Protein AF-A0A7C4XW37-F1 (afdb_monomer_lite)

Radius of gyration: 20.13 Å; chains: 1; bounding box: 40×34×55 Å

pLDDT: mean 92.81, std 7.98, range [56.31, 98.06]

Foldseek 3Di:
DPPLDDPVRQVVCVVVVNAAEEEPVVLVVCCVPPNDVVSVNRHSYYDYDDPDPDDWDKDKDFPDADVVGAADPWDDDVQFTWDGDPTRGITMFTLLGARPPQCPCVPPPRPSPDYRVND

Secondary structure (DSSP, 8-state):
------HHHHHHHHHTT---EEEHHHHHHHHHHH-HHHHHHH-SEEE----S--SS-EEEEE----SS----S-EEETTEEEB--SSSSEEEEETTPBBTT--GGGSSSP----BGGG-

Sequence (119 aa):
MKQIRTIDEINEKIKSGKVVVVTAEELIDLVEKDGIDKTAKKVDVVTTGTFGPMCSSGLFFNIGHTKPRIKISKAWLNGVEAYAGLAAVDLFIGASQLKEGDPENKVYPGEFKYGGGHV

Structure (mmCIF, N/CA/C/O backbone):
data_AF-A0A7C4XW37-F1
#
_entry.id   AF-A0A7C4XW37-F1
#
loop_
_atom_site.group_PDB
_atom_site.id
_atom_site.type_symbol
_atom_site.label_atom_id
_atom_site.label_alt_id
_atom_site.label_comp_id
_atom_site.label_asym_id
_atom_site.label_entity_id
_atom_site.label_seq_id
_atom_site.pdbx_PDB_ins_code
_atom_site.Cartn_x
_atom_site.Cartn_y
_atom_site.Cartn_z
_atom_site.occupancy
_atom_site.B_iso_or_equiv
_atom_site.auth_seq_id
_atom_site.auth_comp_id
_atom_site.auth_asym_id
_atom_site.auth_atom_id
_atom_site.pdbx_PDB_model_num
ATOM 1 N N . MET A 1 1 ? -2.589 2.312 25.311 1.00 56.31 1 MET A N 1
ATOM 2 C CA . MET A 1 1 ? -4.062 2.157 25.278 1.00 56.31 1 MET A CA 1
ATOM 3 C C . MET A 1 1 ? -4.386 0.676 25.372 1.00 56.31 1 MET A C 1
ATOM 5 O O . MET A 1 1 ? -3.648 -0.115 24.799 1.00 56.31 1 MET A O 1
ATOM 9 N N . LYS A 1 2 ? -5.419 0.280 26.125 1.00 69.75 2 LYS A N 1
ATOM 10 C CA . LYS A 1 2 ? -5.855 -1.125 26.174 1.00 69.75 2 LYS A CA 1
ATOM 11 C C . LYS A 1 2 ? -6.360 -1.512 24.782 1.00 69.75 2 LYS A C 1
ATOM 13 O O . LYS A 1 2 ? -7.138 -0.759 24.208 1.00 69.75 2 LYS A O 1
ATOM 18 N N . GLN A 1 3 ? -5.897 -2.633 24.236 1.00 73.50 3 GLN A N 1
ATOM 19 C CA . GLN A 1 3 ? -6.369 -3.129 22.944 1.00 73.50 3 GLN A CA 1
ATOM 20 C C . GLN A 1 3 ? -7.875 -3.412 23.047 1.00 73.50 3 GLN A C 1
ATOM 22 O O . GLN A 1 3 ? -8.293 -4.229 23.865 1.00 73.50 3 GLN A O 1
ATOM 27 N N . ILE A 1 4 ? -8.685 -2.665 22.289 1.00 85.31 4 ILE A N 1
ATOM 28 C CA . ILE A 1 4 ? -10.155 -2.743 22.344 1.00 85.31 4 ILE A CA 1
ATOM 29 C C . ILE A 1 4 ? -10.673 -3.867 21.438 1.00 85.31 4 ILE A C 1
ATOM 31 O O . ILE A 1 4 ? -11.667 -4.499 21.785 1.00 85.31 4 ILE A O 1
ATOM 35 N N . ARG A 1 5 ? -9.998 -4.104 20.305 1.00 87.75 5 ARG A N 1
ATOM 36 C CA . ARG A 1 5 ? -10.329 -5.106 19.280 1.00 87.75 5 ARG A CA 1
ATOM 37 C C . ARG A 1 5 ? -9.078 -5.692 18.639 1.00 87.75 5 ARG A C 1
ATOM 39 O O . ARG A 1 5 ? -8.026 -5.043 18.616 1.00 87.75 5 ARG A O 1
ATOM 46 N N . THR A 1 6 ? -9.202 -6.892 18.086 1.00 92.94 6 THR A N 1
ATOM 47 C CA . THR A 1 6 ? -8.191 -7.506 17.214 1.00 92.94 6 THR A CA 1
ATOM 48 C C . THR A 1 6 ? -8.600 -7.427 15.740 1.00 92.94 6 THR A C 1
ATOM 50 O O . THR A 1 6 ? -9.768 -7.222 15.409 1.00 92.94 6 THR A O 1
ATOM 53 N N . ILE A 1 7 ? -7.631 -7.598 14.837 1.00 92.75 7 ILE A N 1
ATOM 54 C CA . ILE A 1 7 ? -7.906 -7.687 13.395 1.00 92.75 7 ILE A CA 1
ATOM 55 C C . ILE A 1 7 ? -8.759 -8.922 13.075 1.00 92.75 7 ILE A C 1
ATOM 57 O O . ILE A 1 7 ? -9.665 -8.832 12.251 1.00 92.75 7 ILE A O 1
ATOM 61 N N . ASP A 1 8 ? -8.538 -10.042 13.766 1.00 95.62 8 ASP A N 1
ATOM 62 C CA . ASP A 1 8 ? -9.331 -11.263 13.582 1.00 95.62 8 ASP A CA 1
ATOM 63 C C . ASP A 1 8 ? -10.806 -11.038 13.937 1.00 95.62 8 ASP A C 1
ATOM 65 O O . ASP A 1 8 ? -11.692 -11.412 13.173 1.00 95.62 8 ASP A O 1
ATOM 69 N N . GLU A 1 9 ? -11.083 -10.342 15.042 1.00 94.88 9 GLU A N 1
ATOM 70 C CA . GLU A 1 9 ? -12.449 -9.972 15.431 1.00 94.88 9 GLU A CA 1
ATOM 71 C C . GLU A 1 9 ? -13.126 -9.066 14.392 1.00 94.88 9 GLU A C 1
ATOM 73 O O . GLU A 1 9 ? -14.304 -9.255 14.075 1.00 94.88 9 GLU A O 1
ATOM 78 N N . ILE A 1 10 ? -12.393 -8.092 13.843 1.00 95.81 10 ILE A N 1
ATOM 79 C CA . ILE A 1 10 ? -12.901 -7.207 12.785 1.00 95.81 10 ILE A CA 1
ATOM 80 C C . ILE A 1 10 ? -13.198 -8.018 11.516 1.00 95.81 10 ILE A C 1
ATOM 82 O O . ILE A 1 10 ? -14.270 -7.864 10.932 1.00 95.81 10 ILE A O 1
ATOM 86 N N . ASN A 1 11 ? -12.311 -8.934 11.124 1.00 96.12 11 ASN A N 1
ATOM 87 C CA . ASN A 1 11 ? -12.508 -9.800 9.962 1.00 96.12 11 ASN A CA 1
ATOM 88 C C . ASN A 1 11 ? -13.737 -10.708 10.113 1.00 96.12 11 ASN A C 1
ATOM 90 O O . ASN A 1 11 ? -14.506 -10.860 9.163 1.00 96.12 11 ASN A O 1
ATOM 94 N N . GLU A 1 12 ? -13.980 -11.269 11.298 1.00 97.56 12 GLU A N 1
ATOM 95 C CA . GLU A 1 12 ? -15.191 -12.058 11.563 1.00 97.56 12 GLU A CA 1
ATOM 96 C C . GLU A 1 12 ? -16.469 -11.205 11.498 1.00 97.56 12 GLU A C 1
ATOM 98 O O . GLU A 1 12 ? -17.496 -11.635 10.959 1.00 97.56 12 GLU A O 1
ATOM 103 N N . LYS A 1 13 ? -16.422 -9.953 11.968 1.00 97.12 13 LYS A N 1
ATOM 104 C CA . LYS A 1 13 ? -17.534 -9.005 11.799 1.00 97.12 13 LYS A CA 1
ATOM 105 C C . LYS A 1 13 ? -17.789 -8.637 10.340 1.00 97.12 13 LYS A C 1
ATOM 107 O O . LYS A 1 13 ? -18.951 -8.525 9.954 1.00 97.12 13 LYS A O 1
ATOM 112 N N . ILE A 1 14 ? -16.736 -8.474 9.538 1.00 96.62 14 ILE A N 1
ATOM 113 C CA . ILE A 1 14 ? -16.849 -8.219 8.096 1.00 96.62 14 ILE A CA 1
ATOM 114 C C . ILE A 1 14 ? -17.530 -9.413 7.418 1.00 96.62 14 ILE A C 1
ATOM 116 O O . ILE A 1 14 ? -18.547 -9.234 6.753 1.00 96.62 14 ILE A O 1
ATOM 120 N N . LYS A 1 15 ? -17.046 -10.640 7.660 1.00 97.38 15 LYS A N 1
ATOM 121 C CA . LYS A 1 15 ? -17.628 -11.872 7.091 1.00 97.38 15 LYS A CA 1
ATOM 122 C C . LYS A 1 15 ? -19.089 -12.083 7.488 1.00 97.38 15 LYS A C 1
ATOM 124 O O . LYS A 1 15 ? -19.874 -12.589 6.694 1.00 97.38 15 LYS A O 1
ATOM 129 N N . SER A 1 16 ? -19.454 -11.710 8.715 1.00 97.19 16 SER A N 1
ATOM 130 C CA . SER A 1 16 ? -20.818 -11.859 9.236 1.00 97.19 16 SER A CA 1
ATOM 131 C C . SER A 1 16 ? -21.746 -10.675 8.938 1.00 97.19 16 SER A C 1
ATOM 133 O O . SER A 1 16 ? -22.907 -10.715 9.344 1.00 97.19 16 SER A O 1
ATOM 135 N N . GLY A 1 17 ? -21.264 -9.623 8.263 1.00 96.38 17 GLY A N 1
ATOM 136 C CA . GLY A 1 17 ? -22.052 -8.424 7.951 1.00 96.38 17 GLY A CA 1
ATOM 137 C C . GLY A 1 17 ? -22.430 -7.574 9.172 1.00 96.38 17 GLY A C 1
ATOM 138 O O . GLY A 1 17 ? -23.379 -6.800 9.114 1.00 96.38 17 GLY A O 1
ATOM 139 N N . LYS A 1 18 ? -21.716 -7.729 10.295 1.00 96.94 18 LYS A N 1
ATOM 140 C CA . LYS A 1 18 ? -21.966 -7.023 11.570 1.00 96.94 18 LYS A CA 1
ATOM 141 C C . LYS A 1 18 ? -20.969 -5.898 11.850 1.00 96.94 18 LYS A C 1
ATOM 143 O O . LYS A 1 18 ? -20.975 -5.330 12.942 1.00 96.94 18 LYS A O 1
ATOM 148 N N . VAL A 1 19 ? -20.066 -5.640 10.912 1.00 97.31 19 VAL A N 1
ATOM 149 C CA . VAL A 1 19 ? -19.046 -4.598 11.024 1.00 97.31 19 VAL A CA 1
ATOM 150 C C . VAL A 1 19 ? -19.695 -3.215 10.997 1.00 97.31 19 VAL A C 1
ATOM 152 O O . VAL A 1 19 ? -20.514 -2.920 10.130 1.00 97.31 19 VAL A O 1
ATOM 155 N N . VAL A 1 20 ? -19.335 -2.362 11.955 1.00 97.19 20 VAL A N 1
ATOM 156 C CA . VAL A 1 20 ? -19.734 -0.951 11.963 1.00 97.19 20 VAL A CA 1
ATOM 157 C C . VAL A 1 20 ? -18.656 -0.140 11.255 1.00 97.19 20 VAL A C 1
ATOM 159 O O . VAL A 1 20 ? -17.572 0.077 11.804 1.00 97.19 20 VAL A O 1
ATOM 162 N N . VAL A 1 21 ? -18.963 0.293 10.037 1.00 96.88 21 VAL A N 1
ATOM 163 C CA . VAL A 1 21 ? -18.094 1.133 9.206 1.00 96.88 21 VAL A CA 1
ATOM 164 C C . VAL A 1 21 ? -18.649 2.551 9.209 1.00 96.88 21 VAL A C 1
ATOM 166 O O . VAL A 1 21 ? -19.853 2.720 9.036 1.00 96.88 21 VAL A O 1
ATOM 169 N N . VAL A 1 22 ? -17.787 3.542 9.419 1.00 97.44 22 VAL A N 1
ATOM 170 C CA . VAL A 1 22 ? -18.148 4.967 9.361 1.00 97.44 22 VAL A CA 1
ATOM 171 C C . VAL A 1 22 ? -17.127 5.738 8.541 1.00 97.44 22 VAL A C 1
ATOM 173 O O . VAL A 1 22 ? -15.970 5.325 8.442 1.00 97.44 22 VAL A O 1
ATOM 176 N N . THR A 1 23 ? -17.517 6.877 7.987 1.00 96.94 23 THR A N 1
ATOM 177 C CA . THR A 1 23 ? -16.572 7.814 7.380 1.00 96.94 23 THR A CA 1
ATOM 178 C C . THR A 1 23 ? -15.785 8.581 8.445 1.00 96.94 23 THR A C 1
ATOM 180 O O . THR A 1 23 ? -16.166 8.645 9.617 1.00 96.94 23 THR A O 1
ATOM 183 N N . ALA A 1 24 ? -14.663 9.185 8.048 1.00 94.56 24 ALA A N 1
ATOM 184 C CA . ALA A 1 24 ? -13.917 10.090 8.920 1.00 94.56 24 ALA A CA 1
ATOM 185 C C . ALA A 1 24 ? -14.766 11.289 9.388 1.00 94.56 24 ALA A C 1
ATOM 187 O O . ALA A 1 24 ? -14.571 11.754 10.506 1.00 94.56 24 ALA A O 1
ATOM 188 N N . GLU A 1 25 ? -15.714 11.751 8.569 1.00 94.31 25 GLU A N 1
ATOM 189 C CA . GLU A 1 25 ? -16.643 12.833 8.920 1.00 94.31 25 GLU A CA 1
ATOM 190 C C . GLU A 1 25 ? -17.672 12.361 9.958 1.00 94.31 25 GLU A C 1
ATOM 192 O O . GLU A 1 25 ? -17.797 12.966 11.018 1.00 94.31 25 GLU A O 1
ATOM 197 N N . GLU A 1 26 ? -18.314 11.210 9.731 1.00 96.75 26 GLU A N 1
ATOM 198 C CA . GLU A 1 26 ? -19.278 10.614 10.672 1.00 96.75 26 GLU A CA 1
ATOM 199 C C . GLU A 1 26 ? -18.647 10.286 12.034 1.00 96.75 26 GLU A C 1
ATOM 201 O O . GLU A 1 26 ? -19.312 10.315 13.073 1.00 96.75 26 GLU A O 1
ATOM 206 N N . LEU A 1 27 ? -17.350 9.959 12.051 1.00 96.94 27 LEU A N 1
ATOM 207 C CA . LEU A 1 27 ? -16.619 9.706 13.287 1.00 96.94 27 LEU A CA 1
ATOM 208 C C . LEU A 1 27 ? -16.558 10.951 14.180 1.00 96.94 27 LEU A C 1
ATOM 210 O O . LEU A 1 27 ? -16.665 10.807 15.399 1.00 96.94 27 LEU A O 1
ATOM 214 N N . ILE A 1 28 ? -16.375 12.140 13.598 1.00 96.31 28 ILE A N 1
ATOM 215 C CA . ILE A 1 28 ? -16.271 13.397 14.351 1.00 96.31 28 ILE A CA 1
ATOM 216 C C . ILE A 1 28 ? -17.580 13.634 15.109 1.00 96.31 28 ILE A C 1
ATOM 218 O O . ILE A 1 28 ? -17.553 13.761 16.334 1.00 96.31 28 ILE A O 1
ATOM 222 N N . ASP A 1 29 ? -18.718 13.536 14.419 1.00 97.12 29 ASP A N 1
ATOM 223 C CA . ASP A 1 29 ? -20.048 13.697 15.017 1.00 97.12 29 ASP A CA 1
ATOM 224 C C . ASP A 1 29 ? -20.313 12.679 16.142 1.00 97.12 29 ASP A C 1
ATOM 226 O O . ASP A 1 29 ? -20.866 13.007 17.198 1.00 97.12 29 ASP A O 1
ATOM 230 N N . LEU A 1 30 ? -19.907 11.418 15.946 1.00 97.25 30 LEU A N 1
ATOM 231 C CA . LEU A 1 30 ? -20.050 10.374 16.965 1.00 97.25 30 LEU A CA 1
ATOM 232 C C . LEU A 1 30 ? -19.200 10.667 18.204 1.00 97.25 30 LEU A C 1
ATOM 234 O O . LEU A 1 30 ? -19.675 10.479 19.325 1.00 97.25 30 LEU A O 1
ATOM 238 N N . VAL A 1 31 ? -17.965 11.140 18.023 1.00 97.38 31 VAL A N 1
ATOM 239 C CA . VAL A 1 31 ? -17.082 11.494 19.139 1.00 97.38 31 VAL A CA 1
ATOM 240 C C . VAL A 1 31 ? -17.624 12.695 19.909 1.00 97.38 31 VAL A C 1
ATOM 242 O O . VAL A 1 31 ? -17.598 12.661 21.138 1.00 97.38 31 VAL A O 1
ATOM 245 N N . GLU A 1 32 ? -18.148 13.715 19.230 1.00 97.44 32 GLU A N 1
ATOM 246 C CA . GLU A 1 32 ? -18.758 14.879 19.885 1.00 97.44 32 GLU A CA 1
ATOM 247 C C . GLU A 1 32 ? -19.985 14.494 20.720 1.00 97.44 32 GLU A C 1
ATOM 249 O O . GLU A 1 32 ? -20.168 14.986 21.835 1.00 97.44 32 GLU A O 1
ATOM 254 N N . LYS A 1 33 ? -20.802 13.566 20.213 1.00 97.00 33 LYS A N 1
ATOM 255 C CA . LYS A 1 33 ? -22.032 13.126 20.878 1.00 97.00 33 LYS A CA 1
ATOM 256 C C . LYS A 1 33 ? -21.795 12.119 22.005 1.00 97.00 33 LYS A C 1
ATOM 258 O O . LYS A 1 33 ? -22.360 12.251 23.091 1.00 97.00 33 LYS A O 1
ATOM 263 N N . ASP A 1 34 ? -21.013 11.077 21.733 1.00 96.00 34 ASP A N 1
ATOM 264 C CA . ASP A 1 34 ? -20.894 9.898 22.597 1.00 96.00 34 ASP A CA 1
ATOM 265 C C . ASP A 1 34 ? -19.565 9.867 23.379 1.00 96.00 34 ASP A C 1
ATOM 267 O O . ASP A 1 34 ? -19.429 9.109 24.347 1.00 96.00 34 ASP A O 1
ATOM 271 N N . GLY A 1 35 ? -18.587 10.694 22.999 1.00 96.38 35 GLY A N 1
ATOM 272 C CA . GLY A 1 35 ? -17.226 10.682 23.529 1.00 96.38 35 GLY A CA 1
ATOM 273 C C . GLY A 1 35 ? -16.341 9.598 22.901 1.00 96.38 35 GLY A C 1
ATOM 274 O O . GLY A 1 35 ? -16.816 8.606 22.334 1.00 96.38 35 GLY A O 1
ATOM 275 N N . ILE A 1 36 ? -15.021 9.765 23.038 1.00 93.81 36 ILE A N 1
ATOM 276 C CA . ILE A 1 36 ? -14.001 8.897 22.419 1.00 93.81 36 ILE A CA 1
ATOM 277 C C . ILE A 1 36 ? -14.168 7.432 22.850 1.00 93.81 36 ILE A C 1
ATOM 279 O O . ILE A 1 36 ? -14.226 6.540 22.005 1.00 93.81 36 ILE A O 1
ATOM 283 N N . ASP A 1 37 ? -14.298 7.170 24.154 1.00 93.06 37 ASP A N 1
ATOM 284 C CA . ASP A 1 37 ? -14.320 5.801 24.688 1.00 93.06 37 ASP A CA 1
ATOM 285 C C . ASP A 1 37 ? -15.538 4.988 24.233 1.00 93.06 37 ASP A C 1
ATOM 287 O O . ASP A 1 37 ? -15.434 3.781 23.999 1.00 93.06 37 ASP A O 1
ATOM 291 N N . LYS A 1 38 ? -16.713 5.621 24.127 1.00 94.56 38 LYS A N 1
ATOM 292 C CA . LYS A 1 38 ? -17.925 4.943 23.641 1.00 94.56 38 LYS A CA 1
ATOM 293 C C . LYS A 1 38 ? -17.862 4.744 22.134 1.00 94.56 38 LYS A C 1
ATOM 295 O O . LYS A 1 38 ? -18.177 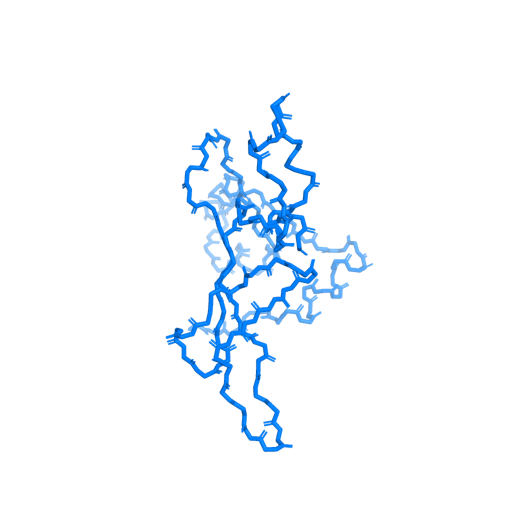3.653 21.660 1.00 94.56 38 LYS A O 1
ATOM 300 N N . THR A 1 39 ? -17.398 5.754 21.403 1.00 95.31 39 THR A N 1
ATOM 301 C CA . THR A 1 39 ? -17.267 5.690 19.945 1.00 95.31 39 THR A CA 1
ATOM 302 C C . THR A 1 39 ? -16.285 4.600 19.523 1.00 95.31 39 THR A C 1
ATOM 304 O O . THR A 1 39 ? -16.633 3.750 18.705 1.00 95.31 39 THR A O 1
ATOM 307 N N . ALA A 1 40 ? -15.119 4.514 20.172 1.00 92.88 40 ALA A N 1
ATOM 308 C CA . ALA A 1 40 ? -14.119 3.475 19.914 1.00 92.88 40 ALA A CA 1
ATOM 309 C C . ALA A 1 40 ? -14.634 2.049 20.193 1.00 92.88 40 ALA A C 1
ATOM 311 O O . ALA A 1 40 ? -14.206 1.090 19.558 1.00 92.88 40 ALA A O 1
ATOM 312 N N . LYS A 1 41 ? -15.588 1.888 21.121 1.00 92.94 41 LYS A N 1
ATOM 313 C 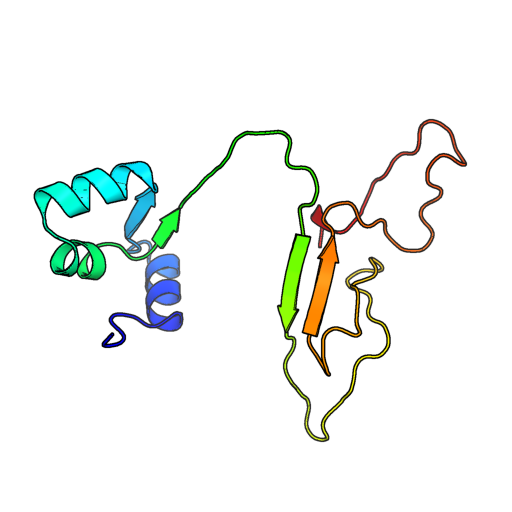CA . LYS A 1 41 ? -16.267 0.606 21.379 1.00 92.94 41 LYS A CA 1
ATOM 314 C C . LYS A 1 41 ? -17.385 0.304 20.388 1.00 92.94 41 LYS A C 1
ATOM 316 O O . LYS A 1 41 ? -17.835 -0.836 20.339 1.00 92.94 41 LYS A O 1
ATOM 321 N N . LYS A 1 42 ? -17.859 1.272 19.607 1.00 94.25 42 LYS A N 1
ATOM 322 C CA . LYS A 1 42 ? -18.958 1.094 18.648 1.00 94.25 42 LYS A CA 1
ATOM 323 C C . LYS A 1 42 ? -18.446 0.893 17.225 1.00 94.25 42 LYS A C 1
ATOM 325 O O . LYS A 1 42 ? -18.914 -0.016 16.556 1.00 94.25 42 LYS A O 1
ATOM 330 N N . VAL A 1 43 ? -17.471 1.695 16.807 1.00 95.62 43 VAL A N 1
ATOM 331 C CA . VAL A 1 43 ? -16.925 1.719 15.444 1.00 95.62 43 VAL A CA 1
ATOM 332 C C . VAL A 1 43 ? -15.858 0.641 15.266 1.00 95.62 43 VAL A C 1
ATOM 334 O O . VAL A 1 43 ? -14.955 0.521 16.093 1.00 95.62 43 VAL A O 1
ATOM 337 N N . ASP A 1 44 ? -15.966 -0.146 14.199 1.00 95.50 44 ASP A N 1
ATOM 338 C CA . ASP A 1 44 ? -15.003 -1.197 13.858 1.00 95.50 44 ASP A CA 1
ATOM 339 C C . ASP A 1 44 ? -14.000 -0.732 12.797 1.00 95.50 44 ASP A C 1
ATOM 341 O O . ASP A 1 44 ? -12.816 -1.045 12.896 1.00 95.50 44 ASP A O 1
ATOM 345 N N . VAL A 1 45 ? -14.464 0.029 11.801 1.00 95.44 45 VAL A N 1
ATOM 346 C CA . VAL A 1 45 ? -13.642 0.542 10.698 1.00 95.44 45 VAL A CA 1
ATOM 347 C C . VAL A 1 45 ? -13.997 2.002 10.439 1.00 95.44 45 VAL A C 1
ATOM 349 O O . VAL A 1 45 ? -15.172 2.356 10.364 1.00 95.44 45 VAL A O 1
ATOM 352 N N . VAL A 1 46 ? -12.975 2.839 10.272 1.00 95.81 46 VAL A N 1
ATOM 353 C CA . VAL A 1 46 ? -13.129 4.216 9.796 1.00 95.81 46 VAL A CA 1
ATOM 354 C C . VAL A 1 46 ? -12.599 4.272 8.374 1.00 95.81 46 VAL A C 1
ATOM 356 O O . VAL A 1 46 ? -11.439 3.945 8.127 1.00 95.81 46 VAL A O 1
ATOM 359 N N . THR A 1 47 ? -13.443 4.680 7.439 1.00 93.94 47 THR A N 1
ATOM 360 C CA . THR A 1 47 ? -13.060 4.897 6.048 1.00 93.94 47 THR A CA 1
ATOM 361 C C . THR A 1 47 ? -12.787 6.371 5.824 1.00 93.94 47 THR A C 1
ATOM 363 O O . THR A 1 47 ? -13.596 7.229 6.171 1.00 93.94 47 THR A O 1
ATOM 366 N N . THR A 1 48 ? -11.658 6.673 5.202 1.00 89.50 48 THR A N 1
ATOM 367 C CA . THR A 1 48 ? -11.353 8.014 4.713 1.00 89.50 48 THR A CA 1
ATOM 368 C C . THR A 1 48 ? -11.081 7.941 3.221 1.00 89.50 48 THR A C 1
ATOM 370 O O . THR A 1 48 ? -10.571 6.936 2.724 1.00 89.50 48 THR A O 1
ATOM 373 N N . GLY A 1 49 ? -11.457 8.991 2.507 1.00 80.12 49 GLY A N 1
ATOM 374 C CA . GLY A 1 49 ? -11.211 9.141 1.086 1.00 80.12 49 GLY A CA 1
ATOM 375 C C . GLY A 1 49 ? -10.751 10.561 0.820 1.00 80.12 49 GLY A C 1
ATOM 376 O O . GLY A 1 49 ? -11.276 11.508 1.396 1.00 80.12 49 GLY A O 1
ATOM 377 N N . THR A 1 50 ? -9.764 10.708 -0.053 1.00 70.50 50 THR A N 1
ATOM 378 C CA . THR A 1 50 ? -9.377 12.004 -0.605 1.00 70.50 50 THR A CA 1
ATOM 379 C C . THR A 1 50 ? -9.603 11.956 -2.106 1.00 70.50 50 THR A C 1
ATOM 381 O O . THR A 1 50 ? -9.231 10.979 -2.759 1.00 70.50 50 THR A O 1
ATOM 384 N N . PHE A 1 51 ? -10.248 12.983 -2.656 1.00 62.31 51 PHE A N 1
ATOM 385 C CA . PHE A 1 51 ? -10.399 13.142 -4.096 1.00 62.31 51 PHE A CA 1
ATOM 386 C C . PHE A 1 51 ? -9.518 14.301 -4.547 1.00 62.31 51 PHE A C 1
ATOM 388 O O . PHE A 1 51 ? -9.921 15.461 -4.564 1.00 62.31 51 PHE A O 1
ATOM 395 N N . GLY A 1 52 ? -8.274 13.973 -4.873 1.00 67.25 52 GLY A N 1
ATOM 396 C CA . GLY A 1 52 ? -7.322 14.898 -5.461 1.00 67.25 52 GLY A CA 1
ATOM 397 C C . GLY A 1 52 ? -6.318 14.134 -6.316 1.00 67.25 52 GLY A C 1
ATOM 398 O O . GLY A 1 52 ? -6.091 12.947 -6.064 1.00 67.25 52 GLY A O 1
ATOM 399 N N . PRO A 1 53 ? -5.714 14.775 -7.331 1.00 61.88 53 PRO A N 1
ATOM 400 C CA . PRO A 1 53 ? -4.580 14.194 -8.033 1.00 61.88 53 PRO A CA 1
ATOM 401 C C . PRO A 1 53 ? -3.449 13.972 -7.021 1.00 61.88 53 PRO A C 1
ATOM 403 O O . PRO A 1 53 ? -2.771 14.910 -6.606 1.00 61.88 53 PRO A O 1
ATOM 406 N N . MET A 1 54 ? -3.286 12.729 -6.572 1.00 70.00 54 MET A N 1
ATOM 407 C CA . MET A 1 54 ? -2.218 12.359 -5.653 1.00 70.00 54 MET A CA 1
ATOM 408 C C . MET A 1 54 ? -0.957 12.069 -6.456 1.00 70.00 54 MET A C 1
ATOM 410 O O . MET A 1 54 ? -0.835 11.035 -7.110 1.00 70.00 54 MET A O 1
ATOM 414 N N . CYS A 1 55 ? 0.000 12.988 -6.392 1.00 75.25 55 CYS A N 1
ATOM 415 C CA . CYS A 1 55 ? 1.372 12.682 -6.764 1.00 75.25 55 CYS A CA 1
ATOM 416 C C . CYS A 1 55 ? 2.007 11.861 -5.629 1.00 75.25 55 CYS A C 1
ATOM 418 O O . CYS A 1 55 ? 1.813 12.181 -4.457 1.00 75.25 55 CYS A O 1
ATOM 420 N N . SER A 1 56 ? 2.774 10.823 -5.977 1.00 82.38 56 SER A N 1
ATOM 421 C CA . SER A 1 56 ? 3.541 9.990 -5.028 1.00 82.38 56 SER A CA 1
ATOM 422 C C . SER A 1 56 ? 2.731 8.995 -4.180 1.00 82.38 56 SER A C 1
ATOM 424 O O . SER A 1 56 ? 2.985 8.831 -2.988 1.00 82.38 56 SER A O 1
ATOM 426 N N . SER A 1 57 ? 1.778 8.281 -4.783 1.00 90.06 57 SER A N 1
ATOM 427 C CA . SER A 1 57 ? 1.109 7.144 -4.130 1.00 90.06 57 SER A CA 1
ATOM 428 C C . SER A 1 57 ? 1.959 5.866 -4.166 1.00 90.06 57 SER A C 1
ATOM 430 O O . SER A 1 57 ? 2.610 5.567 -5.169 1.00 90.06 57 SER A O 1
ATOM 432 N N . GLY A 1 58 ? 1.916 5.077 -3.091 1.00 93.75 58 GLY A N 1
ATOM 433 C CA . GLY A 1 58 ? 2.602 3.789 -2.990 1.00 93.75 58 GLY A CA 1
ATOM 434 C C . GLY A 1 58 ? 2.242 3.029 -1.713 1.00 93.75 58 GLY A C 1
ATOM 435 O O . GLY A 1 58 ? 1.521 3.546 -0.860 1.00 93.75 58 GLY A O 1
ATOM 436 N N . LEU A 1 59 ? 2.752 1.807 -1.589 1.00 94.88 59 LEU A N 1
ATOM 437 C CA . LEU A 1 59 ? 2.540 0.918 -0.449 1.00 94.88 59 LEU A CA 1
ATOM 438 C C . LEU A 1 59 ? 3.887 0.540 0.175 1.00 94.88 59 LEU A C 1
ATOM 440 O O . LEU A 1 59 ? 4.765 0.015 -0.506 1.00 94.88 59 LEU A O 1
ATOM 444 N N . PHE A 1 60 ? 4.022 0.772 1.481 1.00 96.56 60 PHE A N 1
ATOM 445 C CA . PHE A 1 60 ? 5.119 0.263 2.305 1.00 96.56 60 PHE A CA 1
ATOM 446 C C . PHE A 1 60 ? 4.639 -0.975 3.063 1.00 96.56 60 PHE A C 1
ATOM 448 O O . PHE A 1 60 ? 3.608 -0.916 3.735 1.00 96.56 60 PHE A O 1
ATOM 455 N N . PHE A 1 61 ? 5.370 -2.085 2.986 1.00 95.62 61 PHE A N 1
ATOM 456 C CA . PHE A 1 61 ? 4.960 -3.341 3.612 1.00 95.62 61 PHE A CA 1
ATOM 457 C C . PHE A 1 61 ? 6.151 -4.251 3.941 1.00 95.62 61 PHE A C 1
ATOM 459 O O . PHE A 1 61 ? 7.252 -4.092 3.419 1.00 95.62 61 PHE A O 1
ATOM 466 N N . ASN A 1 62 ? 5.911 -5.228 4.815 1.00 95.62 62 ASN A N 1
ATOM 467 C CA . ASN A 1 62 ? 6.887 -6.217 5.268 1.00 95.62 62 ASN A CA 1
ATOM 468 C C . ASN A 1 62 ? 6.322 -7.622 5.026 1.00 95.62 62 ASN A C 1
ATOM 470 O O . ASN A 1 62 ? 5.170 -7.878 5.374 1.00 95.62 62 ASN A O 1
ATOM 474 N N . ILE A 1 63 ? 7.118 -8.534 4.461 1.00 94.75 63 ILE A N 1
ATOM 475 C CA . ILE A 1 63 ? 6.663 -9.912 4.167 1.00 94.75 63 ILE A CA 1
ATOM 476 C C . ILE A 1 63 ? 7.025 -10.933 5.258 1.00 94.75 63 ILE A C 1
ATOM 478 O O . ILE A 1 63 ? 6.728 -12.120 5.139 1.00 94.75 63 ILE A O 1
ATOM 482 N N . GLY A 1 64 ? 7.672 -10.480 6.328 1.00 94.31 64 GLY A N 1
ATOM 483 C CA . GLY A 1 64 ? 8.192 -11.316 7.396 1.00 94.31 64 GLY A CA 1
ATOM 484 C C . GLY A 1 64 ? 9.481 -12.048 7.017 1.00 94.31 64 GLY A C 1
ATOM 485 O O . GLY A 1 64 ? 9.879 -12.159 5.859 1.00 94.31 64 GLY A O 1
ATOM 486 N N . HIS A 1 65 ? 10.171 -12.558 8.035 1.00 96.12 65 HIS A N 1
ATOM 487 C CA . HIS A 1 65 ? 11.340 -13.407 7.835 1.00 96.12 65 HIS A CA 1
ATOM 488 C C . HIS A 1 65 ? 10.949 -14.882 7.743 1.00 96.12 65 HIS A C 1
ATOM 490 O O . HIS A 1 65 ? 10.164 -15.387 8.544 1.00 96.12 65 HIS A O 1
ATOM 496 N N . THR A 1 66 ? 11.618 -15.602 6.848 1.00 93.81 66 THR A N 1
ATOM 497 C CA . THR A 1 66 ? 11.687 -17.065 6.874 1.00 93.81 66 THR A CA 1
ATOM 498 C C . THR A 1 66 ? 12.610 -17.563 7.998 1.00 93.81 66 THR A C 1
ATOM 500 O O . THR A 1 66 ? 13.303 -16.787 8.666 1.00 93.81 66 THR A O 1
ATOM 503 N N . LYS A 1 67 ? 12.652 -18.885 8.199 1.00 94.00 67 LYS A N 1
ATOM 504 C CA . LYS A 1 67 ? 13.673 -19.567 9.008 1.00 94.00 67 LYS A CA 1
ATOM 505 C C . LYS A 1 67 ? 14.453 -20.524 8.093 1.00 94.00 67 LYS A C 1
ATOM 507 O O . LYS A 1 67 ? 13.856 -21.507 7.662 1.00 94.00 67 LYS A O 1
ATOM 512 N N . PRO A 1 68 ? 15.740 -20.267 7.786 1.00 94.31 68 PRO A N 1
ATOM 513 C CA . PRO A 1 68 ? 16.598 -19.181 8.284 1.00 94.31 68 PRO A CA 1
ATOM 514 C C . PRO A 1 68 ? 16.198 -17.788 7.767 1.00 94.31 68 PRO A C 1
ATOM 516 O O . PRO A 1 68 ? 15.451 -17.669 6.795 1.00 94.31 68 PRO A O 1
ATOM 519 N N . ARG A 1 69 ? 16.686 -16.732 8.439 1.00 96.25 69 ARG A N 1
ATOM 520 C CA . ARG A 1 69 ? 16.389 -15.334 8.081 1.00 96.25 69 ARG A CA 1
ATOM 521 C C . ARG A 1 69 ? 16.953 -14.992 6.702 1.00 96.25 69 ARG A C 1
ATOM 523 O O . ARG A 1 69 ? 18.068 -15.383 6.373 1.00 96.25 69 ARG A O 1
ATOM 530 N N . ILE A 1 70 ? 16.197 -14.200 5.952 1.00 96.25 70 ILE A N 1
ATOM 531 C CA . ILE A 1 70 ? 16.566 -13.684 4.627 1.00 96.25 70 ILE A CA 1
ATOM 532 C C . ILE A 1 70 ? 16.819 -12.176 4.657 1.00 96.25 70 ILE A C 1
ATOM 534 O O . ILE A 1 70 ? 16.306 -11.473 5.528 1.00 96.25 70 ILE A O 1
ATOM 538 N N . LYS A 1 71 ? 17.587 -11.693 3.677 1.00 96.38 71 LYS A N 1
ATOM 539 C CA . LYS A 1 71 ? 17.711 -10.275 3.333 1.00 96.38 71 LYS A CA 1
ATOM 540 C C . LYS A 1 71 ? 17.375 -10.107 1.855 1.00 96.38 71 LYS A C 1
ATOM 542 O O . LYS A 1 71 ? 18.037 -10.703 1.010 1.00 96.38 71 LYS A O 1
ATOM 547 N N . ILE A 1 72 ? 16.366 -9.302 1.560 1.00 97.19 72 ILE A N 1
ATOM 548 C CA . ILE A 1 72 ? 15.919 -9.019 0.200 1.00 97.19 72 ILE A CA 1
ATOM 549 C C . ILE A 1 72 ? 16.825 -7.938 -0.391 1.00 97.19 72 ILE A C 1
ATOM 551 O O . ILE A 1 72 ? 16.966 -6.855 0.175 1.00 97.19 72 ILE A O 1
ATOM 555 N N . SER A 1 73 ? 17.471 -8.247 -1.514 1.00 96.75 73 SER A N 1
ATOM 556 C CA . SER A 1 73 ? 18.303 -7.296 -2.262 1.00 96.75 73 SER A CA 1
ATOM 557 C C . SER A 1 73 ? 17.534 -6.615 -3.392 1.00 96.75 73 SER A C 1
ATOM 559 O O . SER A 1 73 ? 17.755 -5.436 -3.647 1.00 96.75 73 SER A O 1
ATOM 561 N N . LYS A 1 74 ? 16.634 -7.352 -4.048 1.00 97.00 74 LYS A N 1
ATOM 562 C CA . LYS A 1 74 ? 15.685 -6.880 -5.060 1.00 97.00 74 LYS A CA 1
ATOM 563 C C . LYS A 1 74 ? 14.407 -7.709 -4.973 1.00 97.00 74 LYS A C 1
ATOM 565 O O . LYS A 1 74 ? 14.475 -8.882 -4.597 1.00 97.00 74 LYS A O 1
ATOM 570 N N . ALA A 1 75 ? 13.271 -7.117 -5.319 1.00 97.00 75 ALA A N 1
ATOM 571 C CA . ALA A 1 75 ? 11.985 -7.797 -5.312 1.00 97.00 75 ALA A CA 1
ATOM 572 C C . ALA A 1 75 ? 11.107 -7.334 -6.471 1.00 97.00 75 ALA A C 1
ATOM 574 O O . ALA A 1 75 ? 11.138 -6.171 -6.865 1.00 97.00 75 ALA A O 1
ATOM 575 N N . TRP A 1 76 ? 10.282 -8.258 -6.960 1.00 97.56 76 TRP A N 1
ATOM 576 C CA . TRP A 1 76 ? 9.230 -7.980 -7.926 1.00 97.56 76 TRP A CA 1
ATOM 577 C C . TRP A 1 76 ? 7.940 -8.640 -7.463 1.00 97.56 76 TRP A C 1
ATOM 579 O O . TRP A 1 76 ? 7.945 -9.801 -7.050 1.00 97.56 76 TRP A O 1
ATOM 589 N N . LEU A 1 77 ? 6.836 -7.913 -7.575 1.00 96.06 77 LEU A N 1
ATOM 590 C CA . LEU A 1 77 ? 5.486 -8.424 -7.380 1.00 96.06 77 LEU A CA 1
ATOM 591 C C . LEU A 1 77 ? 4.775 -8.405 -8.729 1.00 96.06 77 LEU A C 1
ATOM 593 O O . LEU A 1 77 ? 4.616 -7.349 -9.333 1.00 96.06 77 LEU A O 1
ATOM 597 N N . ASN A 1 78 ? 4.409 -9.578 -9.249 1.00 95.94 78 ASN A N 1
ATOM 598 C CA . ASN A 1 78 ? 3.813 -9.726 -10.586 1.00 95.94 78 ASN A CA 1
ATOM 599 C C . ASN A 1 78 ? 4.609 -9.027 -11.711 1.00 95.94 78 ASN A C 1
ATOM 601 O O . ASN A 1 78 ? 4.051 -8.521 -12.686 1.00 95.94 78 ASN A O 1
ATOM 605 N N . GLY A 1 79 ? 5.939 -9.018 -11.586 1.00 96.88 79 GLY A N 1
ATOM 606 C CA . GLY A 1 79 ? 6.847 -8.361 -12.527 1.00 96.88 79 GLY A CA 1
ATOM 607 C C . GLY A 1 79 ? 6.974 -6.847 -12.341 1.00 96.88 79 GLY A C 1
ATOM 608 O O . GLY A 1 79 ? 7.675 -6.222 -13.124 1.00 96.88 79 GLY A O 1
ATOM 609 N N . VAL A 1 80 ? 6.341 -6.243 -11.334 1.00 98.06 80 VAL A N 1
ATOM 610 C CA . VAL A 1 80 ? 6.534 -4.833 -10.963 1.00 98.06 80 VAL A CA 1
ATOM 611 C C . VAL A 1 80 ? 7.584 -4.754 -9.863 1.00 98.06 80 VAL A C 1
ATOM 613 O O . VAL A 1 80 ? 7.464 -5.437 -8.847 1.00 98.06 80 VAL A O 1
ATOM 616 N N . GLU A 1 81 ? 8.623 -3.947 -10.064 1.00 97.88 81 GLU A N 1
ATOM 617 C CA . GLU A 1 81 ? 9.697 -3.802 -9.079 1.00 97.88 81 GLU A CA 1
ATOM 618 C C . GLU A 1 81 ? 9.167 -3.182 -7.775 1.00 97.88 81 GLU A C 1
ATOM 620 O O . GLU A 1 81 ? 8.474 -2.166 -7.778 1.00 97.88 81 GLU A O 1
ATOM 625 N N . ALA A 1 82 ? 9.513 -3.790 -6.644 1.00 98.00 82 ALA A N 1
ATOM 626 C CA . ALA A 1 82 ? 9.321 -3.206 -5.326 1.00 98.00 82 ALA A CA 1
ATOM 627 C C . ALA A 1 82 ? 10.697 -2.856 -4.755 1.00 98.00 82 ALA A C 1
ATOM 629 O O . ALA A 1 82 ? 11.586 -3.709 -4.667 1.00 98.00 82 ALA A O 1
ATOM 630 N N . TYR A 1 83 ? 10.873 -1.596 -4.361 1.00 97.12 83 TYR A N 1
ATOM 631 C CA . TYR A 1 83 ? 12.121 -1.094 -3.812 1.00 97.12 83 TYR A CA 1
ATOM 632 C C . TYR A 1 83 ? 12.467 -1.837 -2.520 1.00 97.12 83 TYR A C 1
ATOM 634 O O . TYR A 1 83 ? 11.755 -1.748 -1.516 1.00 97.12 83 TYR A O 1
ATOM 642 N N . ALA A 1 84 ? 13.581 -2.562 -2.568 1.00 96.06 84 ALA A N 1
ATOM 643 C CA . ALA A 1 84 ? 14.240 -3.146 -1.411 1.00 96.06 84 ALA A CA 1
ATOM 644 C C . ALA A 1 84 ? 15.330 -2.196 -0.881 1.00 96.06 84 ALA A C 1
ATOM 646 O O . ALA A 1 84 ? 15.668 -1.199 -1.510 1.00 96.06 84 ALA A O 1
ATOM 647 N N . GLY A 1 85 ? 15.918 -2.514 0.275 1.00 93.69 85 GLY A N 1
ATOM 648 C CA . GLY A 1 85 ? 16.991 -1.706 0.879 1.00 93.69 85 GLY A CA 1
ATOM 649 C C . GLY A 1 85 ? 16.543 -0.792 2.021 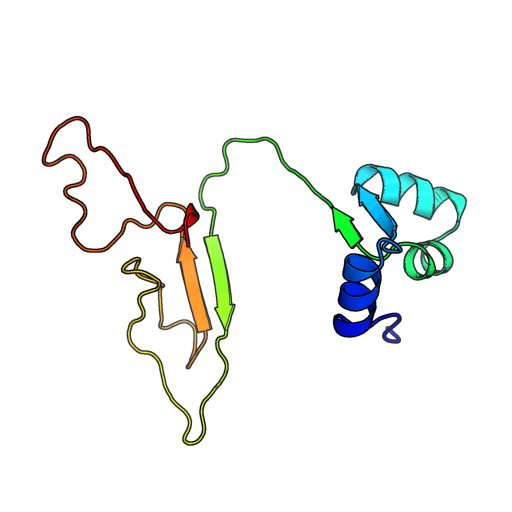1.00 93.69 85 GLY A C 1
ATOM 650 O O . GLY A 1 85 ? 17.375 -0.114 2.614 1.00 93.69 85 GLY A O 1
ATOM 651 N N . LEU A 1 86 ? 15.258 -0.833 2.378 1.00 95.62 86 LEU A N 1
ATOM 652 C CA . LEU A 1 86 ? 14.705 -0.168 3.562 1.00 95.62 86 LEU A CA 1
ATOM 653 C C . LEU A 1 86 ? 15.151 -0.870 4.854 1.00 95.62 86 LEU A 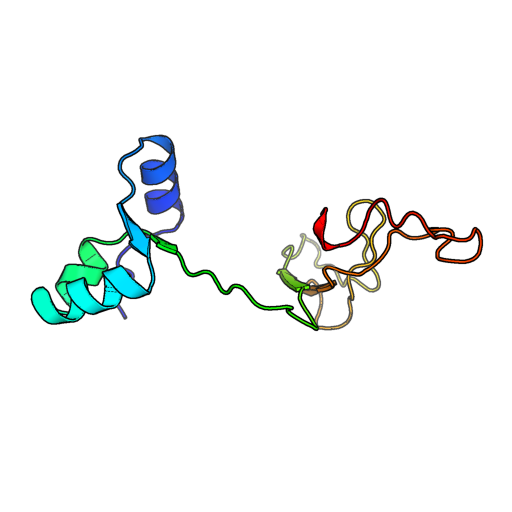C 1
ATOM 655 O O . LEU A 1 86 ? 15.598 -0.230 5.801 1.00 95.62 86 LEU A O 1
ATOM 659 N N . ALA A 1 87 ? 15.087 -2.203 4.859 1.00 95.69 87 ALA A N 1
ATOM 660 C CA . ALA A 1 87 ? 15.678 -3.067 5.876 1.00 95.69 87 ALA A CA 1
ATOM 661 C C . ALA A 1 87 ? 15.926 -4.467 5.282 1.00 95.69 87 ALA A C 1
ATOM 663 O O . ALA A 1 87 ? 16.316 -4.593 4.122 1.00 95.69 87 ALA A O 1
ATOM 664 N N . ALA A 1 88 ? 15.737 -5.536 6.064 1.00 96.81 88 ALA A N 1
ATOM 665 C CA . ALA A 1 88 ? 15.979 -6.897 5.595 1.00 96.81 88 ALA A CA 1
ATOM 666 C C . ALA A 1 88 ? 14.825 -7.490 4.766 1.00 96.81 88 ALA A C 1
ATOM 668 O O . ALA A 1 88 ? 15.096 -8.218 3.817 1.00 96.81 88 ALA A O 1
ATOM 669 N N . VAL A 1 89 ? 13.566 -7.205 5.114 1.00 97.38 89 VAL A N 1
ATOM 670 C CA . VAL A 1 89 ? 12.363 -7.778 4.462 1.00 97.38 89 VAL A CA 1
ATOM 671 C C . VAL A 1 89 ? 11.236 -6.748 4.269 1.00 97.38 89 VAL A C 1
ATOM 673 O O . VAL A 1 89 ? 10.084 -7.115 4.042 1.00 97.38 89 VAL A O 1
ATOM 676 N N . ASP A 1 90 ? 11.583 -5.464 4.366 1.00 97.94 90 ASP A N 1
ATOM 677 C CA . ASP A 1 90 ? 10.701 -4.331 4.076 1.00 97.94 90 ASP A CA 1
ATOM 678 C C . ASP A 1 90 ? 10.816 -3.928 2.606 1.00 97.94 90 ASP A C 1
ATOM 680 O O . ASP A 1 90 ? 11.921 -3.894 2.051 1.00 97.94 90 ASP A O 1
ATOM 684 N N . LEU A 1 91 ? 9.676 -3.599 2.003 1.00 98.06 91 LEU A N 1
ATOM 685 C CA . LEU A 1 91 ? 9.533 -3.231 0.602 1.00 98.06 91 LEU A CA 1
ATOM 686 C C . LEU A 1 91 ? 8.644 -1.995 0.452 1.00 98.06 91 LEU A C 1
ATOM 688 O O . LEU A 1 91 ? 7.697 -1.789 1.213 1.00 98.06 91 LEU A O 1
ATOM 692 N N . PHE A 1 92 ? 8.929 -1.199 -0.575 1.00 97.69 92 PHE A N 1
ATOM 693 C CA . PHE A 1 92 ? 8.065 -0.107 -1.013 1.00 97.69 92 PHE A CA 1
ATOM 694 C C . PHE A 1 92 ? 7.749 -0.242 -2.501 1.00 97.69 92 PHE A C 1
ATOM 696 O O . PHE A 1 92 ? 8.659 -0.371 -3.315 1.00 97.69 92 PHE A O 1
ATOM 703 N N . ILE A 1 93 ? 6.472 -0.187 -2.875 1.00 97.88 93 ILE A N 1
ATOM 704 C CA . ILE A 1 93 ? 6.033 -0.213 -4.276 1.00 97.88 93 ILE A CA 1
ATOM 705 C C . ILE A 1 93 ? 5.270 1.068 -4.613 1.00 97.88 93 ILE A C 1
ATOM 707 O O . ILE A 1 93 ? 4.317 1.438 -3.928 1.00 97.88 93 ILE A O 1
ATOM 711 N N . GLY A 1 94 ? 5.704 1.770 -5.660 1.00 96.62 94 GLY A N 1
ATOM 712 C CA . GLY A 1 94 ? 5.020 2.965 -6.155 1.00 96.62 94 GLY A CA 1
ATOM 713 C C . GLY A 1 94 ? 3.828 2.592 -7.032 1.00 96.62 94 GLY A C 1
ATOM 714 O O . GLY A 1 94 ? 3.951 1.724 -7.892 1.00 96.62 94 GLY A O 1
ATOM 715 N N . ALA A 1 95 ? 2.694 3.276 -6.880 1.00 94.50 95 ALA A N 1
ATOM 716 C CA . ALA A 1 95 ? 1.483 2.995 -7.657 1.00 94.50 95 ALA A CA 1
ATOM 717 C C . ALA A 1 95 ? 1.686 3.188 -9.176 1.00 94.50 95 ALA A C 1
ATOM 719 O O . ALA A 1 95 ? 1.035 2.532 -9.985 1.00 94.50 95 ALA A O 1
ATOM 720 N N . SER A 1 96 ? 2.624 4.052 -9.571 1.00 93.69 96 SER A N 1
ATOM 721 C CA . SER A 1 9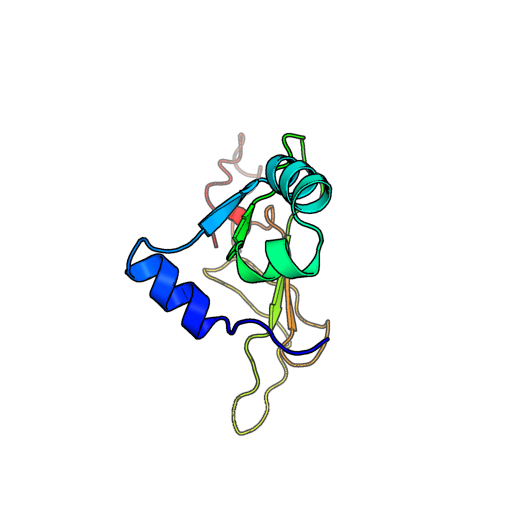6 ? 2.996 4.295 -10.968 1.00 93.69 96 SER A CA 1
ATOM 722 C C . SER A 1 96 ? 4.184 3.459 -11.456 1.00 93.69 96 SER A C 1
ATOM 724 O O . SER A 1 96 ? 4.627 3.660 -12.584 1.00 93.69 96 SER A O 1
ATOM 726 N N . GLN A 1 97 ? 4.747 2.568 -10.630 1.00 96.56 97 GLN A N 1
ATOM 727 C CA . GLN A 1 97 ? 5.877 1.736 -11.046 1.00 96.56 97 GLN A CA 1
ATOM 728 C C . GLN A 1 97 ? 5.429 0.797 -12.164 1.00 96.56 97 GLN A C 1
ATOM 730 O O . GLN A 1 97 ? 4.469 0.051 -11.990 1.00 96.56 97 GLN A O 1
ATOM 735 N N . LEU A 1 98 ? 6.113 0.819 -13.304 1.00 96.44 98 LEU A N 1
ATOM 736 C CA . LEU A 1 98 ? 5.765 -0.047 -14.425 1.00 96.44 98 LEU A CA 1
ATOM 737 C C . LEU A 1 98 ? 6.256 -1.472 -14.196 1.00 96.44 98 LEU A C 1
ATOM 739 O O . LEU A 1 98 ? 7.213 -1.729 -13.457 1.00 96.44 98 LEU A O 1
ATOM 743 N N . LYS A 1 99 ? 5.585 -2.409 -14.861 1.00 96.62 99 LYS A N 1
ATOM 744 C CA . LYS A 1 99 ? 6.091 -3.769 -14.985 1.00 96.62 99 LYS A CA 1
ATOM 745 C C . LYS A 1 99 ? 7.438 -3.747 -15.712 1.00 96.62 99 LYS A C 1
ATOM 747 O O . LYS A 1 99 ? 7.619 -3.020 -16.687 1.00 96.62 99 LYS A O 1
ATOM 752 N N . GLU A 1 100 ? 8.371 -4.573 -15.261 1.00 95.75 100 GLU A N 1
ATOM 753 C CA . GLU A 1 100 ? 9.646 -4.769 -15.936 1.00 95.75 100 GLU A CA 1
ATOM 754 C C . GLU A 1 100 ? 9.419 -5.173 -17.402 1.00 95.75 100 GLU A C 1
ATOM 756 O O . GLU A 1 100 ? 8.645 -6.087 -17.704 1.00 95.75 100 GLU A O 1
ATOM 761 N N . GLY A 1 101 ? 10.088 -4.463 -18.314 1.00 93.62 101 GLY A N 1
ATOM 762 C CA . GLY A 1 101 ? 9.975 -4.685 -19.755 1.00 93.62 101 GLY A CA 1
ATOM 763 C C . GLY A 1 101 ? 8.812 -3.966 -20.446 1.00 93.62 101 GLY A C 1
ATOM 764 O O . GLY A 1 101 ? 8.595 -4.222 -21.631 1.00 93.62 101 GLY A O 1
ATOM 765 N N . ASP A 1 102 ? 8.079 -3.080 -19.763 1.00 94.38 102 ASP A N 1
ATOM 766 C CA . ASP A 1 102 ? 7.103 -2.206 -20.425 1.00 94.38 102 ASP A CA 1
ATOM 767 C C . ASP A 1 102 ? 7.787 -1.391 -21.553 1.00 94.38 102 ASP A C 1
ATOM 769 O O . ASP A 1 102 ? 8.902 -0.889 -21.366 1.00 94.38 102 ASP A O 1
ATOM 773 N N . PRO A 1 103 ? 7.187 -1.291 -22.758 1.00 93.81 103 PRO A N 1
ATOM 774 C CA . PRO A 1 103 ? 7.775 -0.538 -23.865 1.00 93.81 103 PRO A CA 1
ATOM 775 C C . PRO A 1 103 ? 7.767 0.977 -23.619 1.00 93.81 103 PRO A C 1
ATOM 777 O O . PRO A 1 103 ? 8.403 1.710 -24.380 1.00 93.81 103 PRO A O 1
ATOM 780 N N . GLU A 1 104 ? 7.080 1.448 -22.576 1.00 93.44 104 GLU A N 1
ATOM 781 C CA . GLU A 1 104 ? 6.894 2.851 -22.241 1.00 93.44 104 GLU A CA 1
ATOM 782 C C . GLU A 1 104 ? 6.423 3.623 -23.484 1.00 93.44 104 GLU A C 1
ATOM 784 O O . GLU A 1 104 ? 5.575 3.165 -24.247 1.00 93.44 104 GLU A O 1
ATOM 789 N N . ASN A 1 105 ? 7.024 4.781 -23.747 1.00 94.94 105 ASN A N 1
ATOM 790 C CA . ASN A 1 105 ? 6.754 5.573 -24.941 1.00 94.94 105 ASN A CA 1
ATOM 791 C C . ASN A 1 105 ? 7.617 5.190 -26.153 1.00 94.94 105 ASN A C 1
ATOM 793 O O . ASN A 1 105 ? 7.631 5.931 -27.134 1.00 94.94 105 ASN A O 1
ATOM 797 N N . LYS A 1 106 ? 8.334 4.054 -26.138 1.00 92.50 106 LYS A N 1
ATOM 798 C CA . LYS A 1 106 ? 9.054 3.586 -27.342 1.00 92.50 106 LYS A CA 1
ATOM 799 C C . LYS A 1 106 ? 8.084 3.242 -28.476 1.00 92.50 106 LYS A C 1
ATOM 801 O O . LYS A 1 106 ? 8.457 3.346 -29.641 1.00 92.50 106 LYS A O 1
ATOM 806 N N . VAL A 1 107 ? 6.847 2.871 -28.138 1.00 87.75 107 VAL A N 1
ATOM 807 C CA . VAL A 1 107 ? 5.707 2.802 -29.061 1.00 87.75 107 VAL A CA 1
ATOM 808 C C . VAL A 1 107 ? 4.706 3.862 -28.619 1.00 87.75 107 VAL A C 1
ATOM 810 O O . VAL A 1 107 ? 4.072 3.714 -27.582 1.00 87.75 107 VAL A O 1
ATOM 813 N N . TYR A 1 108 ? 4.598 4.956 -29.368 1.00 89.44 108 TYR A N 1
ATOM 814 C CA . TYR A 1 108 ? 3.720 6.066 -29.001 1.00 89.44 108 TYR A CA 1
ATOM 815 C C . TYR A 1 108 ? 2.281 5.857 -29.523 1.00 89.44 108 TYR A C 1
ATOM 817 O O . TYR A 1 108 ? 2.131 5.531 -30.705 1.00 89.44 108 TYR A O 1
ATOM 825 N N . PRO A 1 109 ? 1.230 6.126 -28.718 1.00 89.81 109 PRO A N 1
ATOM 826 C CA . PRO A 1 109 ? 1.268 6.445 -27.287 1.00 89.81 109 PRO A CA 1
ATOM 827 C C . PRO A 1 109 ? 1.474 5.173 -26.445 1.00 89.81 109 PRO A C 1
ATOM 829 O O . PRO A 1 109 ? 0.843 4.153 -26.720 1.00 89.81 109 PRO A O 1
ATOM 832 N N . GLY A 1 110 ? 2.342 5.231 -25.426 1.00 92.38 110 GLY A N 1
ATOM 833 C CA . GLY A 1 110 ? 2.560 4.093 -24.529 1.00 92.38 110 GLY A CA 1
ATOM 834 C C . GLY A 1 110 ? 1.248 3.637 -23.883 1.00 92.38 110 GLY A C 1
ATOM 835 O O . GLY A 1 110 ? 0.425 4.465 -23.493 1.00 92.38 110 GLY A O 1
ATOM 836 N N . GLU A 1 111 ? 1.023 2.325 -23.797 1.00 92.12 111 GLU A N 1
ATOM 837 C CA . GLU A 1 111 ? -0.260 1.784 -23.324 1.00 92.12 111 GLU A CA 1
ATOM 838 C C . GLU A 1 111 ? -0.350 1.678 -21.794 1.00 92.12 111 GLU A C 1
ATOM 840 O O . GLU A 1 111 ? -1.455 1.665 -21.258 1.00 92.12 111 GLU A O 1
ATOM 845 N N . PHE A 1 112 ? 0.793 1.562 -21.100 1.00 92.69 112 PHE A N 1
ATOM 846 C CA . PHE A 1 112 ? 0.908 1.503 -19.633 1.00 92.69 112 PHE A CA 1
ATOM 847 C C . PHE A 1 112 ? -0.110 0.558 -18.958 1.00 92.69 112 PHE A C 1
ATOM 849 O O . PHE A 1 112 ? -0.751 0.902 -17.965 1.00 92.69 112 PHE A O 1
ATOM 856 N N . LYS A 1 113 ? -0.284 -0.651 -19.513 1.00 93.00 113 LYS A N 1
ATOM 857 C CA . LYS A 1 113 ? -1.382 -1.579 -19.166 1.00 93.00 113 LYS A CA 1
ATOM 858 C C . LYS A 1 113 ? -1.324 -2.159 -17.751 1.00 93.00 113 LYS A C 1
ATOM 860 O O . LYS A 1 113 ? -2.333 -2.678 -17.280 1.00 93.00 113 LYS A O 1
ATOM 865 N N . TYR A 1 114 ? -0.156 -2.169 -17.111 1.00 95.00 114 TYR A N 1
ATOM 866 C CA . TYR A 1 114 ? 0.030 -2.786 -15.797 1.00 95.00 114 TYR A CA 1
ATOM 867 C C . TYR A 1 114 ? 1.180 -2.128 -15.028 1.00 95.00 114 TYR A C 1
ATOM 869 O O . TYR A 1 114 ? 2.194 -1.742 -15.607 1.00 95.00 114 TYR A O 1
ATOM 877 N N . GLY A 1 115 ? 1.041 -2.041 -13.709 1.00 95.38 115 GLY A N 1
ATOM 878 C CA . GLY A 1 115 ? 2.004 -1.375 -12.836 1.00 95.38 115 GLY A CA 1
ATOM 879 C C . GLY A 1 115 ? 1.618 -1.493 -11.366 1.00 95.38 115 GLY A C 1
ATOM 880 O O . GLY A 1 115 ? 0.697 -2.235 -11.034 1.00 95.38 115 GLY A O 1
ATOM 881 N N . GLY A 1 116 ? 2.290 -0.754 -10.489 1.00 95.56 116 GLY A N 1
ATOM 882 C CA . GLY A 1 116 ? 2.181 -0.932 -9.040 1.00 95.56 116 GLY A CA 1
ATOM 883 C C . GLY A 1 116 ? 0.783 -0.713 -8.465 1.00 95.56 116 GLY A C 1
ATOM 884 O O . GLY A 1 116 ? 0.444 -1.353 -7.484 1.00 95.56 116 GLY A O 1
ATOM 885 N N . GLY A 1 117 ? -0.061 0.113 -9.089 1.00 93.44 117 GLY A N 1
ATOM 886 C CA . GLY A 1 117 ? -1.463 0.291 -8.689 1.00 93.44 117 GLY A CA 1
ATOM 887 C C . GLY A 1 117 ? -2.383 -0.893 -9.017 1.00 93.44 117 GLY A C 1
ATOM 888 O O . GLY A 1 117 ? -3.534 -0.889 -8.594 1.00 93.44 117 GLY A O 1
ATOM 889 N N . HIS A 1 118 ? -1.899 -1.882 -9.774 1.00 94.44 118 HIS A N 1
ATOM 890 C CA . HIS A 1 118 ? -2.630 -3.105 -10.133 1.00 94.44 118 HIS A CA 1
ATOM 891 C C . HIS A 1 118 ? -2.180 -4.339 -9.337 1.00 94.44 118 HIS A C 1
ATOM 893 O O . HIS 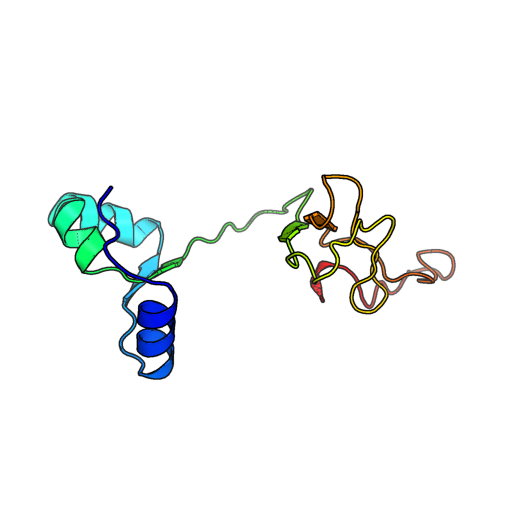A 1 118 ? -2.736 -5.423 -9.534 1.00 94.44 118 HIS A O 1
ATOM 899 N N . VAL A 1 119 ? -1.116 -4.201 -8.543 1.00 90.25 119 VAL A N 1
ATOM 900 C CA . VAL A 1 119 ? -0.575 -5.257 -7.677 1.00 90.25 119 VAL A CA 1
ATOM 901 C C . VAL A 1 119 ? -1.387 -5.303 -6.393 1.00 90.25 119 VAL A C 1
ATOM 903 O O . VAL A 1 119 ? -1.760 -6.431 -6.005 1.00 90.25 119 VAL A O 1
#